Protein AF-A0A934C0C1-F1 (afdb_monomer)

Structure (mmCIF, N/CA/C/O backbone):
data_AF-A0A934C0C1-F1
#
_entry.id   AF-A0A934C0C1-F1
#
loop_
_atom_site.group_PDB
_atom_site.id
_atom_site.type_symbol
_atom_site.label_atom_id
_atom_site.label_alt_id
_atom_site.label_comp_id
_atom_site.label_asym_id
_atom_site.label_entity_id
_atom_site.label_seq_id
_atom_site.pdbx_PDB_ins_code
_atom_site.Cartn_x
_atom_site.Cartn_y
_atom_site.Cartn_z
_atom_site.occupancy
_atom_site.B_iso_or_equiv
_atom_site.auth_seq_id
_atom_site.auth_comp_id
_atom_site.auth_asym_id
_atom_site.auth_atom_id
_atom_site.pdbx_PDB_model_num
ATOM 1 N N . MET A 1 1 ? -4.177 -16.200 -0.997 1.00 60.16 1 MET A N 1
ATOM 2 C CA . MET A 1 1 ? -4.263 -15.468 -2.275 1.00 60.16 1 MET A CA 1
ATOM 3 C C . MET A 1 1 ? -5.620 -15.773 -2.876 1.00 60.16 1 MET A C 1
ATOM 5 O O . MET A 1 1 ? -5.874 -16.936 -3.183 1.00 60.16 1 MET A O 1
ATOM 9 N N . ASN A 1 2 ? -6.509 -14.788 -2.949 1.00 86.19 2 ASN A N 1
ATOM 10 C CA . ASN A 1 2 ? -7.860 -14.986 -3.462 1.00 86.19 2 ASN A CA 1
ATOM 11 C C . ASN A 1 2 ? -7.844 -15.100 -4.993 1.00 86.19 2 ASN A C 1
ATOM 13 O O . ASN A 1 2 ? -6.929 -14.634 -5.674 1.00 86.19 2 ASN A O 1
ATOM 17 N N . ARG A 1 3 ? -8.874 -15.737 -5.558 1.00 84.94 3 ARG A N 1
ATOM 18 C CA . ARG A 1 3 ? -9.013 -15.916 -7.015 1.00 84.94 3 ARG A CA 1
ATOM 19 C C . ARG A 1 3 ? -9.168 -14.578 -7.752 1.00 84.94 3 ARG A C 1
ATOM 21 O O . ARG A 1 3 ? -8.821 -14.476 -8.925 1.00 84.94 3 ARG A O 1
ATOM 28 N N . GLU A 1 4 ? -9.673 -13.563 -7.058 1.00 86.06 4 GLU A N 1
ATOM 29 C CA . GLU A 1 4 ? -9.770 -12.184 -7.543 1.00 86.06 4 GLU A CA 1
ATOM 30 C C . GLU A 1 4 ? -8.399 -11.509 -7.619 1.00 86.06 4 GLU A C 1
ATOM 32 O O . GLU A 1 4 ? -8.077 -10.944 -8.663 1.00 86.06 4 GLU A O 1
ATOM 37 N N . ASP A 1 5 ? -7.547 -11.679 -6.602 1.00 88.31 5 ASP A N 1
ATOM 38 C CA . ASP A 1 5 ? -6.176 -11.147 -6.594 1.00 88.31 5 ASP A CA 1
ATOM 39 C C . ASP A 1 5 ? -5.389 -11.636 -7.816 1.00 88.31 5 ASP A C 1
ATOM 41 O O . ASP A 1 5 ? -4.709 -10.863 -8.489 1.00 88.31 5 ASP A O 1
ATOM 45 N N . GLN A 1 6 ? -5.534 -12.920 -8.165 1.00 87.94 6 GLN A N 1
ATOM 46 C CA . GLN A 1 6 ? -4.888 -13.498 -9.347 1.00 87.94 6 GLN A CA 1
ATOM 47 C C . GLN A 1 6 ? -5.379 -12.874 -10.660 1.00 87.94 6 GLN A C 1
ATOM 49 O O . GLN A 1 6 ? -4.582 -12.662 -11.575 1.00 87.94 6 GLN A O 1
ATOM 54 N N . ARG A 1 7 ? -6.677 -12.561 -10.771 1.00 91.31 7 ARG A N 1
ATOM 55 C CA . ARG A 1 7 ? -7.238 -11.901 -11.962 1.00 91.31 7 ARG A CA 1
ATOM 56 C C . ARG A 1 7 ? -6.732 -10.468 -12.094 1.00 91.31 7 ARG A C 1
ATOM 58 O O . ARG A 1 7 ? -6.361 -10.061 -13.193 1.00 91.31 7 ARG A O 1
ATOM 65 N N . ILE A 1 8 ? -6.689 -9.732 -10.984 1.00 92.19 8 ILE A N 1
ATOM 66 C CA . ILE A 1 8 ? -6.186 -8.355 -10.940 1.00 92.19 8 ILE A CA 1
ATOM 67 C C . ILE A 1 8 ? -4.708 -8.330 -11.335 1.00 92.19 8 ILE A C 1
ATOM 69 O O . ILE A 1 8 ? -4.328 -7.573 -12.225 1.00 92.19 8 ILE A O 1
ATOM 73 N N . LEU A 1 9 ? -3.892 -9.213 -10.752 1.00 89.12 9 LEU A N 1
ATOM 74 C CA . LEU A 1 9 ? -2.475 -9.341 -11.095 1.00 89.12 9 LEU A CA 1
ATOM 75 C C . LEU A 1 9 ? -2.273 -9.629 -12.586 1.00 89.12 9 LEU A C 1
ATOM 77 O O . LEU A 1 9 ? -1.452 -8.979 -13.230 1.00 89.12 9 LEU A O 1
ATOM 81 N N . GLY A 1 10 ? -3.057 -10.546 -13.160 1.00 91.50 10 GLY A N 1
ATOM 82 C CA . GLY A 1 10 ? -3.010 -10.835 -14.593 1.00 91.50 10 GLY A CA 1
ATOM 83 C C . GLY A 1 10 ? -3.318 -9.609 -15.461 1.00 91.50 10 GLY A C 1
ATOM 84 O O . GLY A 1 10 ? -2.592 -9.333 -16.416 1.00 91.50 10 GLY A O 1
ATOM 85 N N . ALA A 1 11 ? -4.350 -8.838 -15.108 1.00 93.75 11 ALA A N 1
ATOM 86 C CA . ALA A 1 11 ? -4.715 -7.617 -15.827 1.00 93.75 11 ALA A CA 1
ATOM 87 C C . ALA A 1 11 ? -3.626 -6.535 -15.734 1.00 93.75 11 ALA A C 1
ATOM 89 O O . ALA A 1 11 ? -3.296 -5.903 -16.739 1.00 93.75 11 ALA A O 1
ATOM 90 N N . VAL A 1 12 ? -3.025 -6.360 -14.552 1.00 91.31 12 VAL A N 1
ATOM 91 C CA . VAL A 1 12 ? -1.938 -5.397 -14.320 1.00 91.31 12 VAL A CA 1
ATOM 92 C C . VAL A 1 12 ? -0.696 -5.764 -15.127 1.00 91.31 12 VAL A C 1
ATOM 94 O O . VAL A 1 12 ? -0.124 -4.899 -15.788 1.00 91.31 12 VAL A O 1
ATOM 97 N N . VAL A 1 13 ? -0.296 -7.039 -15.140 1.00 90.12 13 VAL A N 1
ATOM 98 C CA . VAL A 1 13 ? 0.858 -7.494 -15.934 1.00 90.12 13 VAL A CA 1
ATOM 99 C C . VAL A 1 13 ? 0.617 -7.270 -17.426 1.00 90.12 13 VAL A C 1
ATOM 101 O O . VAL A 1 13 ? 1.509 -6.797 -18.124 1.00 90.12 13 VAL A O 1
ATOM 104 N N . LEU A 1 14 ? -0.592 -7.543 -17.920 1.00 93.88 14 LEU A N 1
ATOM 105 C CA . LEU A 1 14 ? -0.933 -7.338 -19.329 1.00 93.88 14 LEU A CA 1
ATOM 106 C C . LEU A 1 14 ? -0.914 -5.847 -19.705 1.00 93.88 14 LEU A C 1
ATOM 108 O O . LEU A 1 14 ? -0.402 -5.472 -20.762 1.00 93.88 14 LEU A O 1
ATOM 112 N N . TRP A 1 15 ? -1.401 -4.985 -18.811 1.00 93.56 15 TRP A N 1
ATOM 113 C CA . TRP A 1 15 ? -1.329 -3.534 -18.967 1.00 93.56 15 TRP A CA 1
ATOM 114 C C . TRP A 1 15 ? 0.122 -3.027 -18.973 1.00 93.56 15 TRP A C 1
ATOM 116 O O . TRP A 1 15 ? 0.511 -2.274 -19.869 1.00 93.56 15 TRP A O 1
ATOM 126 N N . LEU A 1 16 ? 0.954 -3.498 -18.041 1.00 90.25 16 LEU A N 1
ATOM 127 C CA . LEU A 1 16 ? 2.380 -3.162 -17.982 1.00 90.25 16 LEU A CA 1
ATOM 128 C C . LEU A 1 16 ? 3.141 -3.665 -19.214 1.00 90.25 16 LEU A C 1
ATOM 130 O O . LEU A 1 16 ? 4.004 -2.955 -19.731 1.00 90.25 16 LEU A O 1
ATOM 134 N N . GLY A 1 17 ? 2.785 -4.835 -19.742 1.00 92.56 17 GLY A N 1
ATOM 135 C CA . GLY A 1 17 ? 3.325 -5.339 -21.003 1.00 92.56 17 GLY A CA 1
ATOM 136 C C . GLY A 1 17 ? 2.980 -4.437 -22.179 1.00 92.56 17 GLY A C 1
ATOM 137 O O . GLY A 1 17 ? 3.851 -4.127 -22.990 1.00 92.56 17 GLY A O 1
ATOM 138 N N . ARG A 1 18 ? 1.737 -3.947 -22.233 1.00 92.25 18 ARG A N 1
ATOM 139 C CA . ARG A 1 18 ? 1.261 -3.060 -23.301 1.00 92.25 18 ARG A CA 1
ATOM 140 C C . ARG A 1 18 ? 1.894 -1.668 -23.262 1.00 92.25 18 ARG A C 1
ATOM 142 O O . ARG A 1 18 ? 2.162 -1.111 -24.322 1.00 92.25 18 ARG A O 1
ATOM 149 N N . HIS A 1 19 ? 2.101 -1.101 -22.075 1.00 88.81 19 HIS A N 1
ATOM 150 C CA . HIS A 1 19 ? 2.495 0.307 -21.928 1.00 88.81 19 HIS A CA 1
ATOM 151 C C . HIS A 1 19 ? 3.960 0.521 -21.535 1.00 88.81 19 HIS A C 1
ATOM 153 O O . HIS A 1 19 ? 4.538 1.540 -21.899 1.00 88.81 19 HIS A O 1
ATOM 159 N N . ALA A 1 20 ? 4.573 -0.428 -20.828 1.00 87.31 20 ALA A N 1
ATOM 160 C CA . ALA A 1 20 ? 5.951 -0.331 -20.345 1.00 87.31 20 ALA A CA 1
ATOM 161 C C . ALA A 1 20 ? 6.864 -1.450 -20.880 1.00 87.31 20 ALA A C 1
ATOM 163 O O . ALA A 1 20 ? 8.071 -1.429 -20.643 1.00 87.31 20 ALA A O 1
ATOM 164 N N . GLY A 1 21 ? 6.312 -2.432 -21.602 1.00 88.25 21 GLY 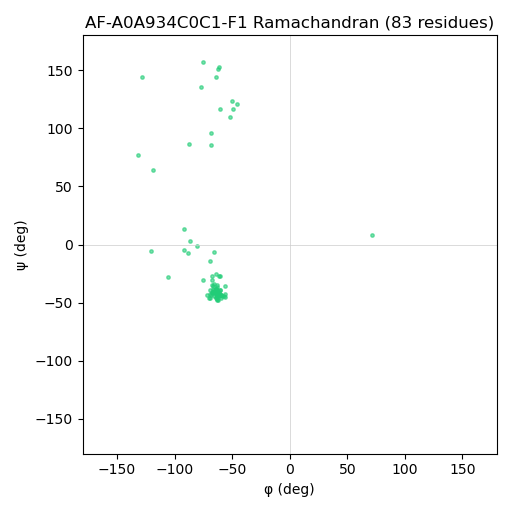A N 1
ATOM 165 C CA . GLY A 1 21 ? 7.060 -3.578 -22.121 1.00 88.25 21 GLY A CA 1
ATOM 166 C C . GLY A 1 21 ? 7.497 -4.578 -21.047 1.00 88.25 21 GLY A C 1
ATOM 167 O O . GLY A 1 21 ? 8.257 -5.492 -21.353 1.00 88.25 21 GLY A O 1
ATOM 168 N N . PHE A 1 22 ? 7.032 -4.432 -19.806 1.00 86.81 22 PHE A N 1
ATOM 169 C CA . PHE A 1 22 ? 7.331 -5.353 -18.711 1.00 86.81 22 PHE A CA 1
ATOM 170 C C . PHE A 1 22 ? 6.488 -6.635 -18.834 1.00 86.81 22 PHE A C 1
ATOM 172 O O . PHE A 1 22 ? 5.291 -6.536 -19.088 1.00 86.81 22 PHE A O 1
ATOM 179 N N . PRO A 1 23 ? 7.050 -7.844 -18.647 1.00 87.38 23 PRO A N 1
ATOM 180 C CA . PRO A 1 23 ? 8.384 -8.139 -18.112 1.00 87.38 23 PRO A CA 1
ATOM 181 C C . PRO A 1 23 ? 9.495 -8.277 -19.164 1.00 87.38 23 PRO A C 1
ATOM 183 O O . PRO A 1 23 ? 10.655 -8.421 -18.792 1.00 87.38 23 PRO A O 1
ATOM 186 N N . ASN A 1 24 ? 9.173 -8.220 -20.463 1.00 91.12 24 ASN A N 1
ATOM 187 C CA . ASN A 1 24 ? 10.153 -8.388 -21.549 1.00 91.12 24 ASN A CA 1
ATOM 188 C C . ASN A 1 24 ? 11.264 -7.325 -21.521 1.00 91.12 24 ASN A C 1
ATOM 190 O O . ASN A 1 24 ? 12.372 -7.557 -22.001 1.00 91.12 24 ASN A O 1
ATOM 194 N N . ARG A 1 25 ? 10.965 -6.148 -20.967 1.00 89.69 25 ARG A N 1
ATOM 195 C CA . ARG A 1 25 ? 11.916 -5.087 -20.651 1.00 89.69 25 ARG A CA 1
ATOM 196 C C . ARG A 1 25 ? 11.744 -4.667 -19.200 1.00 89.69 25 ARG A C 1
ATOM 198 O O . ARG A 1 25 ? 10.633 -4.624 -18.671 1.00 89.69 25 ARG A O 1
ATOM 205 N N . ARG A 1 26 ? 12.864 -4.329 -18.566 1.00 90.06 26 ARG A N 1
ATOM 206 C CA . ARG A 1 26 ? 12.869 -3.751 -17.224 1.00 90.06 26 ARG A CA 1
ATOM 207 C C . ARG A 1 26 ? 12.180 -2.387 -17.260 1.00 90.06 26 ARG A C 1
ATOM 209 O O . ARG A 1 26 ? 12.331 -1.640 -18.227 1.00 90.06 26 ARG A O 1
ATOM 2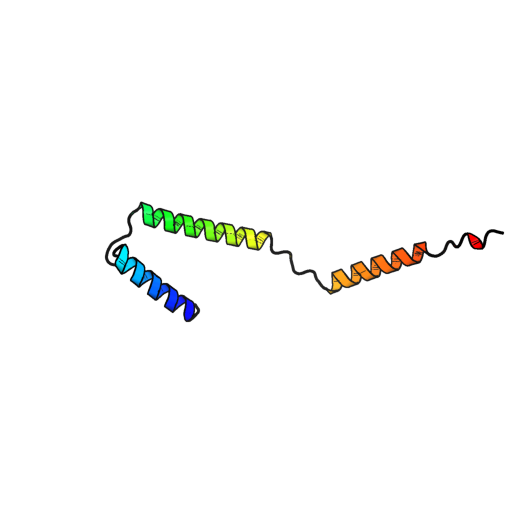16 N N . LEU A 1 27 ? 11.453 -2.065 -16.195 1.00 88.38 27 LEU A N 1
ATOM 217 C CA . LEU A 1 27 ? 10.917 -0.722 -16.000 1.00 88.38 27 LEU A CA 1
ATOM 218 C C . LEU A 1 27 ? 12.066 0.291 -15.909 1.00 88.38 27 LEU A C 1
ATOM 220 O O . LEU A 1 27 ? 13.186 -0.044 -15.507 1.00 88.38 27 LEU A O 1
ATOM 224 N N . SER A 1 28 ? 11.788 1.540 -16.282 1.00 90.44 28 SER A N 1
ATOM 225 C CA . SER A 1 28 ? 12.741 2.625 -16.058 1.00 90.44 28 SER A CA 1
ATOM 226 C C . SER A 1 28 ? 12.992 2.800 -14.557 1.00 90.44 28 SER A C 1
ATOM 228 O O . SER A 1 28 ? 12.107 2.546 -13.738 1.00 90.44 28 SER A O 1
ATOM 230 N N . ALA A 1 29 ? 14.186 3.272 -14.193 1.00 91.12 29 ALA A N 1
ATOM 231 C CA . ALA A 1 29 ? 14.554 3.474 -12.789 1.00 91.12 29 ALA A CA 1
ATOM 232 C C . ALA A 1 29 ? 13.567 4.396 -12.046 1.00 91.12 29 ALA A C 1
ATOM 234 O O . ALA A 1 29 ? 13.245 4.155 -10.888 1.00 91.12 29 ALA A O 1
ATOM 235 N N . ALA A 1 30 ? 13.030 5.413 -12.730 1.00 90.44 30 ALA A N 1
ATOM 236 C CA . ALA A 1 30 ? 12.024 6.309 -12.164 1.00 90.44 30 ALA A CA 1
ATOM 237 C C . ALA A 1 30 ? 10.693 5.593 -11.867 1.00 90.44 30 ALA A C 1
ATOM 239 O O . ALA A 1 30 ? 10.120 5.784 -10.797 1.00 90.44 30 ALA A O 1
ATOM 240 N N . ALA A 1 31 ? 10.208 4.752 -12.789 1.00 88.62 31 ALA A N 1
ATOM 241 C CA . ALA A 1 31 ? 8.956 4.018 -12.605 1.00 88.62 31 ALA A CA 1
ATOM 242 C C . ALA A 1 31 ? 9.073 2.968 -11.491 1.00 88.62 31 ALA A C 1
ATOM 244 O O . ALA A 1 31 ? 8.179 2.845 -10.659 1.00 88.62 31 ALA A O 1
ATOM 245 N N . GLU A 1 32 ? 10.194 2.251 -11.447 1.00 89.62 32 GLU A N 1
ATOM 246 C CA . GLU A 1 32 ? 10.499 1.319 -10.361 1.00 89.62 32 GLU A CA 1
ATOM 247 C C . GLU A 1 32 ? 10.579 2.041 -9.010 1.00 89.62 32 GLU A C 1
ATOM 249 O O . GLU A 1 32 ? 9.961 1.602 -8.043 1.00 89.62 32 GLU A O 1
ATOM 254 N N . GLY A 1 33 ? 11.254 3.195 -8.964 1.00 92.56 33 GLY A N 1
ATOM 255 C CA . GLY A 1 33 ? 11.306 4.040 -7.774 1.00 92.56 33 GLY A CA 1
ATOM 256 C C . GLY A 1 33 ? 9.916 4.443 -7.281 1.00 92.56 33 GLY A C 1
ATOM 257 O O . GLY A 1 33 ? 9.629 4.302 -6.095 1.00 92.56 33 GLY A O 1
ATOM 258 N N . MET A 1 34 ? 9.020 4.868 -8.179 1.00 91.69 34 MET A N 1
ATOM 259 C CA . MET A 1 34 ? 7.646 5.213 -7.796 1.00 91.69 34 MET A CA 1
ATOM 260 C C . MET A 1 34 ? 6.854 4.017 -7.261 1.00 91.69 34 MET A C 1
ATOM 262 O O . MET A 1 34 ? 6.101 4.184 -6.308 1.00 91.69 34 MET A O 1
ATOM 266 N N . ILE A 1 35 ? 7.030 2.819 -7.828 1.00 90.25 35 ILE A N 1
ATOM 267 C CA . ILE A 1 35 ? 6.379 1.602 -7.316 1.00 90.25 35 ILE A CA 1
ATOM 268 C C . ILE A 1 35 ? 6.862 1.297 -5.894 1.00 90.25 35 ILE A C 1
ATOM 270 O O . ILE A 1 35 ? 6.045 1.012 -5.020 1.00 90.25 35 ILE A O 1
ATOM 274 N N . CYS A 1 36 ? 8.167 1.409 -5.637 1.00 92.75 36 CYS A N 1
ATOM 275 C CA . CYS A 1 36 ? 8.727 1.219 -4.300 1.00 92.75 36 CYS A CA 1
ATOM 276 C C . CYS A 1 36 ? 8.206 2.262 -3.300 1.00 92.75 36 CYS A C 1
ATOM 278 O O . CYS A 1 36 ? 7.843 1.904 -2.183 1.00 92.75 36 CYS A O 1
ATOM 280 N N . VAL A 1 37 ? 8.122 3.536 -3.701 1.00 95.75 37 VAL A N 1
ATOM 281 C CA . VAL A 1 37 ? 7.564 4.607 -2.858 1.00 95.75 37 VAL A CA 1
ATOM 282 C C . VAL A 1 37 ? 6.082 4.370 -2.575 1.00 95.75 37 VAL A C 1
ATOM 284 O O . VAL A 1 37 ? 5.657 4.507 -1.434 1.00 95.75 37 VAL A O 1
ATOM 287 N N . ALA A 1 38 ? 5.298 3.965 -3.576 1.00 93.56 38 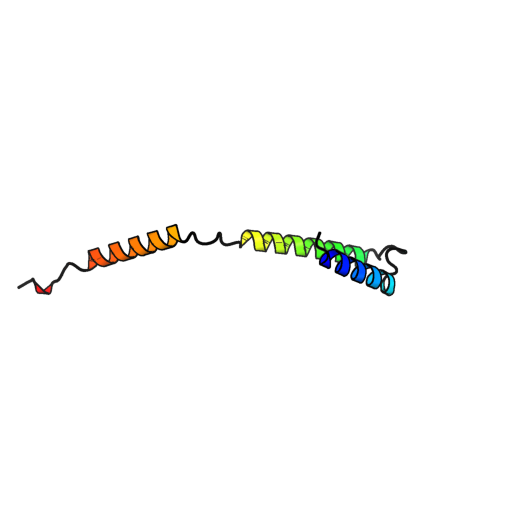ALA A N 1
ATOM 288 C CA . ALA A 1 38 ? 3.887 3.638 -3.390 1.00 93.56 38 ALA A CA 1
ATOM 289 C C . ALA A 1 38 ? 3.697 2.451 -2.432 1.00 93.56 38 ALA A C 1
ATOM 291 O O . ALA A 1 38 ? 2.813 2.483 -1.580 1.00 93.56 38 ALA A O 1
ATOM 292 N N . ALA A 1 39 ? 4.549 1.425 -2.529 1.00 92.75 39 ALA A N 1
ATOM 293 C CA . ALA A 1 39 ? 4.534 0.294 -1.605 1.00 92.75 39 ALA A CA 1
ATOM 294 C C . ALA A 1 39 ? 4.903 0.713 -0.172 1.00 92.75 39 ALA A C 1
ATOM 296 O O . ALA A 1 39 ? 4.274 0.245 0.776 1.00 92.75 39 ALA A O 1
ATOM 297 N N . LEU A 1 40 ? 5.883 1.611 -0.014 1.00 93.62 40 LEU A N 1
ATOM 298 C CA . LEU A 1 40 ? 6.255 2.167 1.287 1.00 93.62 40 LEU A CA 1
ATOM 299 C C . LEU A 1 40 ? 5.100 2.975 1.895 1.00 93.62 40 LEU A C 1
ATOM 301 O O . LEU A 1 40 ? 4.735 2.741 3.040 1.00 93.62 40 LEU A O 1
ATOM 305 N N . ALA A 1 41 ? 4.473 3.850 1.106 1.00 94.56 41 ALA A N 1
ATOM 306 C CA . ALA A 1 41 ? 3.326 4.643 1.545 1.00 94.56 41 ALA A CA 1
ATOM 307 C C . ALA A 1 41 ? 2.144 3.758 1.979 1.00 94.56 41 ALA A C 1
ATOM 309 O O . ALA A 1 41 ? 1.557 3.987 3.032 1.00 94.56 41 ALA A O 1
ATOM 310 N N . ALA A 1 42 ? 1.835 2.699 1.222 1.00 92.31 42 ALA A N 1
ATOM 311 C CA . ALA A 1 42 ? 0.784 1.752 1.591 1.00 92.31 42 ALA A CA 1
ATOM 312 C C . ALA A 1 42 ? 1.092 1.005 2.904 1.00 92.31 42 ALA A C 1
ATOM 314 O O . ALA A 1 42 ? 0.182 0.716 3.683 1.00 92.31 42 ALA A O 1
ATOM 315 N N . ALA A 1 43 ? 2.367 0.696 3.167 1.00 90.44 43 ALA A N 1
ATOM 316 C CA . ALA A 1 43 ? 2.787 0.082 4.424 1.00 90.44 43 ALA A CA 1
ATOM 317 C C . ALA A 1 43 ? 2.651 1.055 5.608 1.00 90.44 43 ALA A C 1
ATOM 319 O O . ALA A 1 43 ? 2.143 0.659 6.660 1.00 90.44 43 ALA A O 1
ATOM 320 N N . ASP A 1 44 ? 3.036 2.319 5.421 1.00 91.31 44 ASP A N 1
ATOM 321 C CA . ASP A 1 44 ? 2.886 3.369 6.433 1.00 91.31 44 ASP A CA 1
ATOM 322 C C . ASP A 1 44 ? 1.405 3.613 6.767 1.00 91.31 44 ASP A C 1
ATOM 324 O O . ASP A 1 44 ? 1.031 3.659 7.940 1.00 91.31 44 ASP A O 1
ATOM 328 N N . GLU A 1 45 ? 0.532 3.682 5.757 1.00 89.69 45 GLU A N 1
ATOM 329 C CA . GLU A 1 45 ? -0.918 3.813 5.952 1.00 89.69 45 GLU A CA 1
ATOM 330 C C . GLU A 1 45 ? -1.509 2.625 6.722 1.00 89.69 45 GLU A C 1
ATOM 332 O O . GLU A 1 45 ? -2.302 2.817 7.646 1.00 89.69 45 GLU A O 1
ATOM 337 N N . ALA A 1 46 ? -1.109 1.394 6.389 1.00 87.31 46 ALA A N 1
ATOM 338 C CA . ALA A 1 46 ? -1.557 0.201 7.103 1.00 87.31 46 ALA A CA 1
ATOM 339 C C . ALA A 1 46 ? -1.087 0.200 8.569 1.00 87.31 46 ALA A C 1
ATOM 341 O O . ALA A 1 46 ? -1.839 -0.192 9.468 1.00 87.31 46 ALA A O 1
ATOM 342 N N . GLN A 1 47 ? 0.135 0.673 8.832 1.00 85.81 47 GLN A N 1
ATOM 343 C CA . GLN A 1 47 ? 0.648 0.821 10.192 1.00 85.81 47 GLN A CA 1
ATOM 344 C C . GLN A 1 47 ? -0.128 1.887 10.973 1.00 85.81 47 GLN A C 1
ATOM 346 O O . GLN A 1 47 ? -0.440 1.681 12.148 1.00 85.81 47 GLN A O 1
ATOM 351 N N . GLU A 1 48 ? -0.473 3.004 10.340 1.00 82.44 48 GLU A N 1
ATOM 352 C CA . GLU A 1 48 ? -1.244 4.069 10.976 1.00 82.44 48 GLU A CA 1
ATOM 353 C C . GLU A 1 48 ? -2.682 3.621 11.289 1.00 82.44 48 GLU A C 1
ATOM 355 O O . GLU A 1 48 ? -3.185 3.837 12.393 1.00 82.44 48 GLU A O 1
ATOM 360 N N . GLN A 1 49 ? -3.318 2.879 10.379 1.00 79.75 49 GLN A N 1
ATOM 361 C CA . GLN A 1 49 ? -4.617 2.246 10.630 1.00 79.75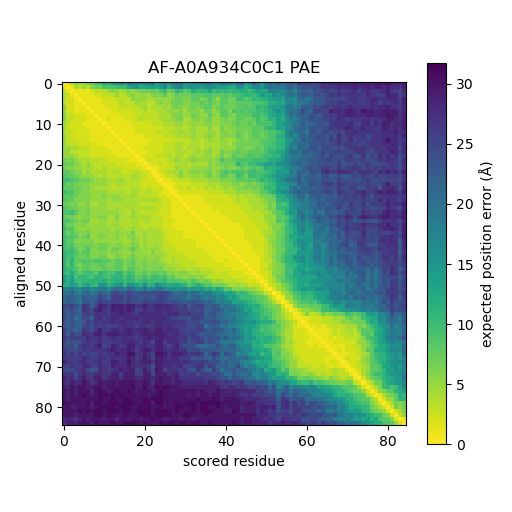 49 GLN A CA 1
ATOM 362 C C . GLN A 1 49 ? -4.564 1.256 11.801 1.00 79.75 49 GLN A C 1
ATOM 364 O O . GLN A 1 49 ? -5.488 1.212 12.613 1.00 79.75 49 GLN A O 1
ATOM 369 N N . ALA A 1 50 ? -3.476 0.492 11.933 1.00 78.88 50 ALA A N 1
ATOM 370 C CA . ALA A 1 50 ? -3.280 -0.413 13.063 1.00 78.88 50 ALA A CA 1
ATOM 371 C C . ALA A 1 50 ? -3.089 0.339 14.394 1.00 78.88 50 ALA A C 1
ATOM 373 O O . ALA A 1 50 ? -3.562 -0.126 15.431 1.00 78.88 50 ALA A O 1
ATOM 374 N N . ARG A 1 51 ? -2.440 1.514 14.383 1.00 75.06 51 ARG A N 1
ATOM 375 C CA . ARG A 1 51 ? -2.282 2.371 15.576 1.00 75.06 51 ARG A CA 1
ATOM 376 C C . ARG A 1 51 ? -3.611 2.948 16.056 1.00 75.06 51 ARG A C 1
ATOM 378 O O . ARG A 1 51 ? -3.839 3.023 17.261 1.00 75.06 51 ARG A O 1
ATOM 385 N N . PHE A 1 52 ? -4.489 3.328 15.130 1.00 65.81 52 PHE A N 1
ATOM 386 C CA . PHE A 1 52 ? -5.821 3.857 15.439 1.00 65.81 52 PHE A CA 1
ATOM 387 C C . PHE A 1 52 ? -6.916 2.797 15.487 1.00 65.81 52 PHE A C 1
ATOM 389 O O . PHE A 1 52 ? -8.101 3.141 15.528 1.00 65.81 52 PHE A O 1
ATOM 396 N N . LEU A 1 53 ? -6.551 1.513 15.526 1.00 66.25 53 LEU A N 1
ATOM 397 C CA . LEU A 1 53 ? -7.495 0.446 15.802 1.00 66.25 53 LEU A CA 1
ATOM 398 C C . LEU A 1 53 ? -7.938 0.586 17.265 1.00 66.25 53 LEU A C 1
ATOM 400 O O . LEU A 1 53 ? -7.359 0.002 18.179 1.00 66.25 53 LEU A O 1
ATOM 404 N N . ILE A 1 54 ? -8.951 1.424 17.498 1.00 64.31 54 ILE A N 1
ATOM 405 C CA . ILE A 1 54 ? -9.650 1.505 18.775 1.00 64.31 54 ILE A CA 1
ATOM 406 C C . ILE A 1 54 ? -10.061 0.071 19.094 1.00 64.31 54 ILE A C 1
ATOM 408 O O . ILE A 1 54 ? -10.913 -0.494 18.403 1.00 64.31 54 ILE A O 1
ATOM 412 N N . GLN A 1 55 ? -9.425 -0.528 20.106 1.00 61.88 55 GLN A N 1
ATOM 413 C CA . GLN A 1 55 ? -9.807 -1.847 20.589 1.00 61.88 55 GLN A CA 1
ATOM 414 C C . GLN A 1 55 ? -11.313 -1.814 20.827 1.00 61.88 55 GLN A C 1
ATOM 416 O O . GLN A 1 55 ? -11.814 -0.915 21.510 1.00 61.88 55 GLN A O 1
ATOM 421 N N . SER A 1 56 ? -12.039 -2.732 20.183 1.00 62.19 56 SER A N 1
ATOM 422 C CA . SER A 1 56 ? -13.497 -2.784 20.243 1.00 62.19 56 SER A CA 1
ATOM 423 C C . SER A 1 56 ? -13.935 -2.629 21.693 1.00 62.19 56 SER A C 1
ATOM 425 O O . SER A 1 56 ? -13.511 -3.416 22.541 1.00 62.19 56 SER A O 1
ATOM 427 N N . LYS A 1 57 ? -14.738 -1.600 21.986 1.00 62.09 57 LYS A N 1
ATOM 428 C CA . LYS A 1 57 ? -15.273 -1.374 23.331 1.00 62.09 57 LYS A CA 1
ATOM 429 C C . LYS A 1 57 ? -15.882 -2.677 23.833 1.00 62.09 57 LYS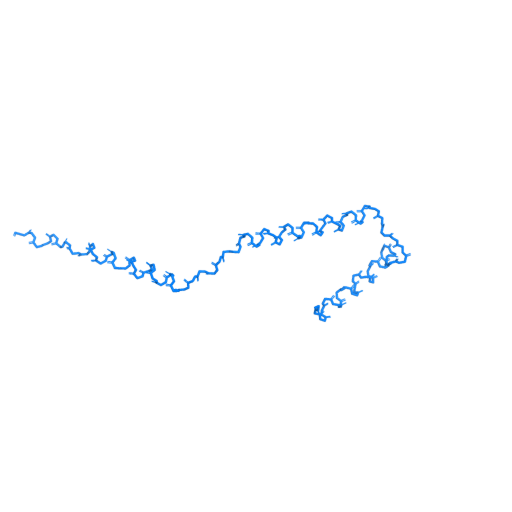 A C 1
ATOM 431 O O . LYS A 1 57 ? -16.858 -3.148 23.253 1.00 62.09 57 LYS A O 1
ATOM 436 N N . ASP A 1 58 ? -15.317 -3.233 24.900 1.00 75.06 58 ASP A N 1
ATOM 437 C CA . ASP A 1 58 ? -15.889 -4.396 25.562 1.00 75.06 58 ASP A CA 1
ATOM 438 C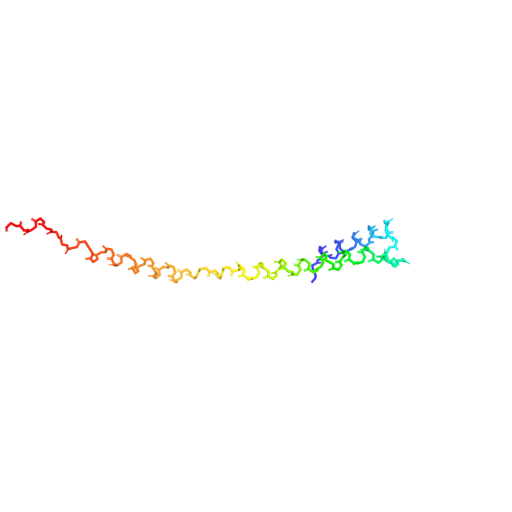 C . ASP A 1 58 ? -17.299 -4.019 26.066 1.00 75.06 58 ASP A C 1
ATOM 440 O O . ASP A 1 58 ? -17.441 -3.110 26.900 1.00 75.06 58 ASP A O 1
ATOM 444 N N . PRO A 1 59 ? -18.365 -4.664 25.551 1.00 74.31 59 PRO A N 1
ATOM 445 C CA . PRO A 1 59 ? -19.730 -4.347 25.946 1.00 74.31 59 PRO A CA 1
ATOM 446 C C . PRO A 1 59 ? -19.967 -4.582 27.444 1.00 74.31 59 PRO A C 1
ATOM 448 O O . PRO A 1 59 ? -20.799 -3.885 28.033 1.00 74.31 59 PRO A O 1
ATOM 451 N N . ALA A 1 60 ? -19.215 -5.491 28.080 1.00 74.81 60 ALA A N 1
ATOM 452 C CA . ALA A 1 60 ? -19.300 -5.746 29.513 1.00 74.81 60 ALA A CA 1
ATOM 453 C C . ALA A 1 60 ? -18.736 -4.571 30.329 1.00 74.81 60 ALA A C 1
ATOM 455 O O . ALA A 1 60 ? -19.415 -4.080 31.235 1.00 74.81 60 ALA A O 1
ATOM 456 N N . GLN A 1 61 ? -17.562 -4.037 29.964 1.00 79.19 61 GLN A N 1
ATOM 457 C CA . GLN A 1 61 ? -17.021 -2.816 30.581 1.00 79.19 61 GLN A CA 1
ATOM 458 C C . GLN A 1 61 ? -17.949 -1.610 30.389 1.00 79.19 61 GLN A C 1
ATOM 460 O O . GLN A 1 61 ? -18.199 -0.856 31.333 1.00 79.19 61 GLN A O 1
ATOM 465 N N . ALA A 1 62 ? -18.516 -1.436 29.192 1.00 78.94 62 ALA A N 1
ATOM 466 C CA . ALA A 1 62 ? -19.442 -0.339 28.917 1.00 78.94 62 ALA A CA 1
ATOM 467 C C . ALA A 1 62 ? -20.759 -0.458 29.710 1.00 78.94 62 ALA A C 1
ATOM 469 O O . ALA A 1 62 ? -21.352 0.553 30.097 1.00 78.94 62 ALA A O 1
ATOM 470 N N . ALA A 1 63 ? -21.243 -1.679 29.958 1.00 80.00 63 ALA A N 1
ATOM 471 C CA . ALA A 1 63 ? -22.390 -1.921 30.829 1.00 80.00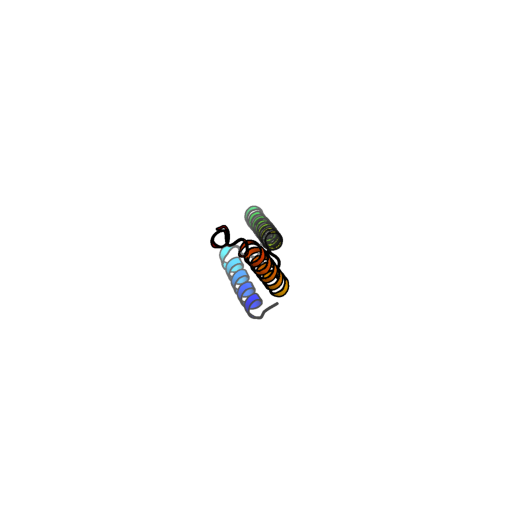 63 ALA A CA 1
ATOM 472 C C . ALA A 1 63 ? -22.049 -1.625 32.300 1.00 80.00 63 ALA A C 1
ATOM 474 O O . ALA A 1 63 ? -22.786 -0.887 32.953 1.00 80.00 63 ALA A O 1
ATOM 475 N N . ALA A 1 64 ? -20.901 -2.104 32.789 1.00 82.62 64 ALA A N 1
ATOM 476 C CA . ALA A 1 64 ? -20.445 -1.876 34.160 1.00 82.62 64 ALA A CA 1
ATOM 477 C C . ALA A 1 64 ? -20.272 -0.380 34.483 1.00 82.62 64 ALA A C 1
ATOM 479 O O . ALA A 1 64 ? -20.742 0.086 35.525 1.00 82.62 64 ALA A O 1
ATOM 480 N N . LEU A 1 65 ? -19.679 0.396 33.566 1.00 84.25 65 LEU A N 1
ATOM 481 C CA . LEU A 1 65 ? -19.525 1.850 33.706 1.00 84.25 65 LEU A CA 1
ATOM 482 C C . LEU A 1 65 ? -20.876 2.576 33.773 1.00 84.25 65 LEU A C 1
ATOM 484 O O . LEU A 1 65 ? -21.059 3.460 34.614 1.00 84.25 65 LEU A O 1
ATOM 488 N N . ARG A 1 66 ? -21.849 2.175 32.942 1.00 82.06 66 ARG A N 1
ATOM 489 C CA . ARG A 1 66 ? -23.213 2.729 32.982 1.00 82.06 66 ARG A CA 1
ATOM 490 C C . ARG A 1 66 ? -23.906 2.423 34.306 1.00 82.06 66 ARG A C 1
ATOM 492 O O . ARG A 1 66 ? -24.446 3.334 34.929 1.00 82.06 66 ARG A O 1
ATOM 499 N N . THR A 1 67 ? -23.853 1.175 34.771 1.00 83.31 67 THR A N 1
ATOM 500 C CA . THR A 1 67 ? -24.449 0.772 36.054 1.00 83.31 67 THR A CA 1
ATOM 501 C C . THR A 1 67 ? -23.820 1.519 37.230 1.00 83.31 67 THR A C 1
ATOM 503 O O . THR A 1 67 ? -24.534 1.964 38.127 1.00 83.31 67 THR A O 1
ATOM 506 N N . HIS A 1 68 ? -22.499 1.707 37.223 1.00 83.06 68 HIS A N 1
ATOM 507 C CA . HIS A 1 68 ? -21.805 2.482 38.248 1.00 83.06 68 HIS A CA 1
ATOM 508 C C . HIS A 1 68 ? -22.238 3.961 38.252 1.00 83.06 68 HIS A C 1
ATOM 510 O O . HIS A 1 68 ? -22.517 4.513 39.319 1.00 83.06 68 HIS A O 1
ATOM 516 N N . GLY A 1 69 ? -22.376 4.587 37.076 1.00 81.56 69 GLY A N 1
ATOM 517 C CA . GLY A 1 69 ? -22.901 5.953 36.948 1.00 81.56 69 GLY A CA 1
ATOM 518 C C . GLY A 1 69 ? -24.329 6.101 37.489 1.00 81.56 69 GLY A C 1
ATOM 519 O O . GLY A 1 69 ? -24.594 6.996 38.290 1.00 81.56 69 GLY A O 1
ATOM 520 N N . LEU A 1 70 ? -25.217 5.166 37.135 1.00 80.25 70 LEU A N 1
ATOM 521 C CA . LEU A 1 70 ? -26.602 5.103 37.627 1.00 80.25 70 LEU A CA 1
ATOM 522 C C . LEU A 1 70 ? -26.693 4.948 39.152 1.00 80.25 70 LEU A C 1
ATOM 524 O O . LEU A 1 70 ? -27.547 5.555 39.792 1.00 80.25 70 LEU A O 1
ATOM 528 N N . ARG A 1 71 ? -25.811 4.149 39.762 1.00 75.06 71 ARG A N 1
ATOM 529 C CA . ARG A 1 71 ? -25.785 3.993 41.224 1.00 75.06 71 ARG A CA 1
ATOM 530 C C . ARG A 1 71 ? -25.364 5.287 41.915 1.00 75.06 71 ARG A C 1
ATOM 532 O O . ARG A 1 71 ? -25.980 5.665 42.903 1.00 75.06 71 ARG A O 1
ATOM 539 N N . ARG A 1 72 ? -24.376 6.012 41.378 1.00 74.94 72 ARG A N 1
ATOM 540 C CA . ARG A 1 72 ? -23.939 7.305 41.940 1.00 74.94 72 ARG A CA 1
ATOM 541 C C . ARG A 1 72 ? -25.007 8.391 41.828 1.00 74.94 72 ARG A C 1
ATOM 543 O O . ARG A 1 72 ? -25.143 9.179 42.759 1.00 74.94 72 ARG A O 1
ATOM 550 N N . SER A 1 73 ? -25.792 8.419 40.750 1.00 66.88 73 SER A N 1
ATOM 551 C CA . SER A 1 73 ? -26.889 9.389 40.618 1.00 66.88 73 SER A CA 1
ATOM 552 C C . SER A 1 73 ? -28.025 9.146 41.617 1.00 66.88 73 SER A C 1
ATOM 554 O O . SER A 1 73 ? -28.692 10.093 42.016 1.00 66.88 73 SER A O 1
ATOM 556 N N . GLN A 1 74 ? -28.228 7.904 42.066 1.00 65.44 74 GLN A N 1
ATOM 557 C CA . GLN A 1 74 ? -29.246 7.570 43.070 1.00 65.44 74 GLN A CA 1
ATOM 558 C C . GLN A 1 74 ? -28.846 7.990 44.493 1.00 65.44 74 GLN A C 1
ATOM 560 O O . GLN A 1 74 ? -29.712 8.359 45.282 1.00 65.44 74 GLN A O 1
ATOM 565 N N . VAL A 1 75 ? -27.548 8.004 44.823 1.00 58.53 75 VAL A N 1
ATOM 566 C CA . VAL A 1 75 ? -27.068 8.442 46.151 1.00 58.53 75 VAL A CA 1
ATOM 567 C C . VAL A 1 75 ? -27.303 9.944 46.365 1.00 58.53 75 VAL A C 1
ATOM 569 O O . VAL A 1 75 ? -27.586 10.369 47.481 1.00 58.53 75 VAL A O 1
ATOM 572 N N . HIS A 1 76 ? -27.278 10.746 45.296 1.00 56.62 76 HIS A N 1
ATOM 573 C CA . HIS A 1 76 ? -27.571 12.183 45.357 1.00 56.62 76 HIS A CA 1
ATOM 574 C C . HIS A 1 76 ? -29.074 12.528 45.379 1.00 56.62 76 HIS A C 1
ATOM 576 O O . HIS A 1 76 ? -29.412 13.703 45.490 1.00 56.62 76 HIS A O 1
ATOM 582 N N . PHE A 1 77 ? -29.982 11.545 45.311 1.00 53.22 77 PHE A N 1
ATOM 583 C CA . PHE A 1 77 ? -31.431 11.798 45.278 1.00 53.22 77 PHE A CA 1
ATOM 584 C C . PHE A 1 77 ? -32.087 11.890 46.670 1.00 53.22 77 PHE A C 1
ATOM 586 O O . PHE A 1 77 ? -33.253 12.257 46.768 1.00 53.22 77 PHE A O 1
ATOM 593 N N . LYS A 1 78 ? -31.381 11.594 47.771 1.00 55.62 78 LYS A N 1
ATOM 594 C CA . LYS A 1 78 ? -31.996 11.568 49.111 1.00 55.62 78 LYS A CA 1
ATOM 595 C C . LYS A 1 78 ? -31.387 12.572 50.087 1.00 55.62 78 LYS A C 1
ATOM 597 O O . LYS A 1 78 ? -30.869 12.198 51.129 1.00 55.62 78 LYS A O 1
ATOM 602 N N . CYS A 1 79 ? -31.545 13.850 49.769 1.00 58.22 79 CYS A N 1
ATOM 603 C CA . CYS A 1 79 ? -31.728 14.894 50.775 1.00 58.22 79 CYS A CA 1
ATOM 604 C C . CYS A 1 79 ? -32.926 15.729 50.332 1.00 58.22 79 CYS A C 1
ATOM 606 O O . CYS A 1 79 ? -32.772 16.809 49.766 1.00 58.22 79 CYS A O 1
ATOM 608 N N . ASP A 1 80 ? -34.124 15.190 50.540 1.00 59.88 80 ASP A N 1
ATOM 609 C CA . ASP A 1 80 ? -35.342 15.968 50.397 1.00 59.88 80 ASP A CA 1
ATOM 610 C C . ASP A 1 80 ? -35.371 17.013 51.527 1.00 59.88 80 ASP A C 1
ATOM 612 O O . ASP A 1 80 ? -35.711 16.719 52.673 1.00 59.88 80 ASP A O 1
ATOM 616 N N . ASN A 1 81 ? -34.916 18.234 51.229 1.00 54.09 81 ASN A N 1
ATOM 617 C CA . ASN A 1 81 ? -34.965 19.361 52.164 1.00 54.09 81 ASN A CA 1
ATOM 618 C C . ASN A 1 81 ? -36.414 19.779 52.484 1.00 54.09 81 ASN A C 1
ATOM 620 O O . ASN A 1 81 ? -36.594 20.618 53.361 1.00 54.09 81 ASN A O 1
ATOM 624 N N . SER A 1 82 ? -37.437 19.209 51.827 1.00 57.38 82 SER A N 1
ATOM 625 C CA . SER A 1 82 ? -38.843 19.484 52.153 1.00 57.38 82 SER A CA 1
ATOM 626 C C . SER A 1 82 ? -39.286 18.917 53.509 1.00 57.38 82 SER A C 1
ATOM 628 O O . SER A 1 82 ? -40.303 19.349 54.039 1.00 57.38 82 SER A O 1
ATOM 630 N N . ALA A 1 83 ? -38.504 18.014 54.116 1.00 52.19 83 ALA A N 1
ATOM 631 C CA . ALA A 1 83 ? -38.743 17.503 55.469 1.00 52.19 83 ALA A CA 1
ATOM 632 C C . ALA A 1 83 ? -38.120 18.369 56.588 1.00 52.19 83 ALA A C 1
ATOM 634 O O . ALA A 1 83 ? -38.198 17.995 57.756 1.00 52.19 83 ALA A O 1
ATOM 635 N N . LYS A 1 84 ? -37.487 19.507 56.261 1.00 42.62 84 LYS A N 1
ATOM 636 C C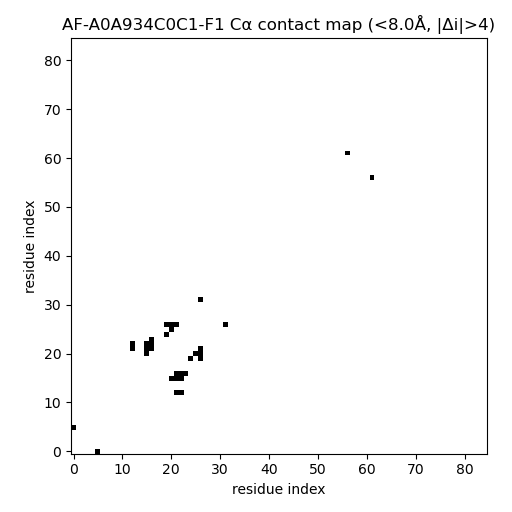A . LYS A 1 84 ? -37.106 20.522 57.256 1.00 42.62 84 LYS A CA 1
ATOM 637 C C . LYS A 1 84 ? -38.275 21.488 57.459 1.00 42.62 84 LYS A C 1
ATOM 639 O O . LYS A 1 84 ? -38.327 22.535 56.816 1.00 42.62 84 LYS A O 1
ATOM 644 N N . VAL A 1 85 ? -39.185 21.114 58.354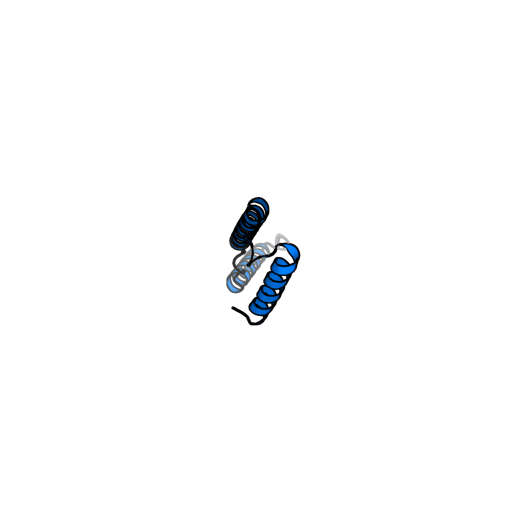 1.00 50.31 85 VAL A N 1
ATOM 645 C CA . VAL A 1 85 ? -40.062 22.036 59.091 1.00 50.31 85 VAL A CA 1
ATOM 646 C C . VAL A 1 85 ? -39.714 21.903 60.563 1.00 50.31 85 VAL A C 1
ATOM 648 O O . VAL A 1 85 ? -39.594 20.742 61.015 1.00 50.31 85 VAL A O 1
#

Mean predicted aligned error: 14.76 Å

Foldseek 3Di:
DDPVVVVVVVVVQVVCCVPVVPPVDDGDPVVVVVVVVVVVVVVVVVVVVVVPPPPPPDVVVVVVVVVVVVVVVVVVPPPPVVPVD

Sequence (85 aa):
MNREDQRILGAVVLWLGRHAGFPNRRLSAAAEGMICVAALAAADEAQEQARFLIQSKDPAQAAALRTHGLRRSQVHFKCDNSAKV

Secondary structure (DSSP, 8-state):
--HHHHHHHHHHHHHHHHHH-TTTSPPPHHHHHHHHHHHHHHHHHHHHHHHT--PPPPHHHHHHHHHHHHHHHHHTT---GGG--

Solvent-accessible surface area (backbone atoms only — not comparable to full-atom values): 5122 Å² total; per-residue (Å²): 134,55,77,62,57,56,53,52,50,51,52,52,47,54,50,36,34,76,76,56,39,30,84,89,33,77,68,54,72,67,59,51,48,51,51,53,51,52,52,50,51,54,51,52,51,53,51,52,53,60,71,67,53,72,72,77,78,54,67,66,60,57,47,51,54,50,53,53,53,56,53,58,58,56,69,73,67,75,74,69,68,85,74,74,121

Radius of gyration: 30.19 Å; Cα contacts (8 Å, |Δi|>4): 16; chains: 1; bounding box: 55×38×82 Å

pLDDT: mean 80.43, std 13.4, range [42.62, 95.75]